Protein AF-A0A820QME3-F1 (afdb_monomer_lite)

Radius of gyration: 19.3 Å; chains: 1; bounding box: 37×23×60 Å

pLDDT: mean 77.23, std 12.03, range [51.66, 91.69]

Secondary structure (DSSP, 8-state):
-HHHHHHHH---TT---HHHHHHHHHHHHHTTS--EEE-TTSS-EEEHHHHHHHHHHHHHHTTT---HHHHHHHHT--GGGT-

Foldseek 3Di:
DVVVVVVVVPPPPPPDDPVNVVVVVVVCVVVVVADWAAFPVNPDTHGPVRLVVLLVVVCVVVVNDDDLVVSCVVVSGDSVSVD

Sequence (83 aa):
RADFLNLQLTETANKLSERNCVELIGLLVKEGLLNVIYTTDGKDIITEQRLIREILDEIYANGGRINIVDLAQHLRIDLTYIE

Organism: NCBI:txid433720

Structure (mmCIF, N/CA/C/O backbone):
data_AF-A0A820QME3-F1
#
_entry.id   AF-A0A820QME3-F1
#
loop_
_atom_site.group_PDB
_atom_site.id
_atom_site.type_symbol
_atom_site.label_atom_id
_atom_site.label_alt_id
_atom_site.label_comp_id
_atom_site.label_asym_id
_atom_site.label_entity_id
_atom_site.label_seq_id
_atom_site.pdbx_PDB_ins_code
_atom_site.Cartn_x
_atom_site.Cartn_y
_atom_site.Cartn_z
_atom_site.occupancy
_atom_site.B_iso_or_equiv
_atom_site.auth_seq_id
_atom_site.auth_comp_id
_atom_site.auth_asym_id
_atom_site.auth_atom_id
_atom_site.pdbx_PDB_model_num
ATOM 1 N N . ARG A 1 1 ? 8.869 7.664 45.471 1.00 53.47 1 ARG A N 1
ATOM 2 C CA . ARG A 1 1 ? 8.618 6.250 45.061 1.00 53.47 1 ARG A CA 1
ATOM 3 C C . ARG A 1 1 ? 7.144 5.980 44.734 1.00 53.47 1 ARG A C 1
ATOM 5 O O . ARG A 1 1 ? 6.908 5.020 44.019 1.00 53.47 1 ARG A O 1
ATOM 12 N N . ALA A 1 2 ? 6.183 6.793 45.197 1.00 59.03 2 ALA A N 1
ATOM 13 C CA . ALA A 1 2 ? 4.767 6.660 44.824 1.00 59.03 2 ALA A CA 1
ATOM 14 C C . ALA A 1 2 ? 4.462 7.241 43.426 1.00 59.03 2 ALA A C 1
ATOM 16 O O . ALA A 1 2 ? 3.696 6.663 42.664 1.00 59.03 2 ALA A O 1
ATOM 17 N N . ASP A 1 3 ? 5.142 8.322 43.046 1.00 56.22 3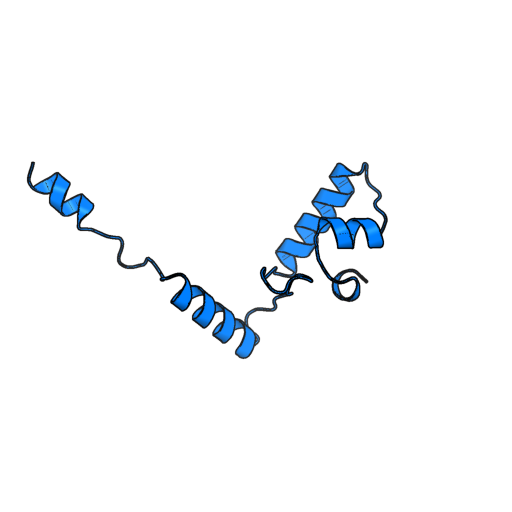 ASP A N 1
ATOM 18 C CA . ASP A 1 3 ? 4.884 9.045 41.790 1.00 56.22 3 ASP A CA 1
ATOM 19 C C . ASP A 1 3 ? 5.297 8.247 40.545 1.00 56.22 3 ASP A C 1
ATOM 21 O O . ASP A 1 3 ? 4.630 8.289 39.517 1.00 56.22 3 ASP A O 1
ATOM 25 N N . PHE A 1 4 ? 6.355 7.439 40.658 1.00 57.34 4 PHE A N 1
ATOM 26 C CA . PHE A 1 4 ? 6.823 6.561 39.580 1.00 57.34 4 PHE A CA 1
ATOM 27 C C . PHE A 1 4 ? 5.834 5.424 39.274 1.00 57.34 4 PHE A C 1
ATOM 29 O O . PHE A 1 4 ? 5.694 5.036 38.118 1.00 57.34 4 PHE A O 1
ATOM 36 N N . LEU A 1 5 ? 5.125 4.915 40.293 1.00 56.00 5 LEU A N 1
ATOM 37 C CA . LEU A 1 5 ? 4.065 3.920 40.097 1.00 56.00 5 LEU A CA 1
ATOM 38 C C . LEU A 1 5 ? 2.838 4.549 39.424 1.00 56.00 5 LEU A C 1
ATOM 40 O O . LEU A 1 5 ? 2.267 3.951 38.519 1.00 56.00 5 LEU A O 1
ATOM 44 N N . ASN A 1 6 ? 2.465 5.770 39.818 1.00 58.41 6 ASN A N 1
ATOM 45 C CA . ASN A 1 6 ? 1.345 6.488 39.201 1.00 58.41 6 ASN A CA 1
ATOM 46 C C . ASN A 1 6 ? 1.603 6.814 37.721 1.00 58.41 6 ASN A C 1
ATOM 48 O O . ASN A 1 6 ? 0.683 6.749 36.908 1.00 58.41 6 ASN A O 1
ATOM 52 N N . LEU A 1 7 ? 2.855 7.098 37.348 1.00 55.25 7 LEU A N 1
ATOM 53 C CA . LEU A 1 7 ? 3.242 7.284 35.948 1.00 55.25 7 LEU A CA 1
ATOM 54 C C . LEU A 1 7 ? 3.176 5.981 35.133 1.00 55.25 7 LEU A C 1
ATOM 56 O O . LEU A 1 7 ? 2.785 6.030 33.972 1.00 55.25 7 LEU A O 1
ATOM 60 N N . GLN A 1 8 ? 3.486 4.818 35.723 1.00 58.22 8 GLN A N 1
ATOM 61 C CA . GLN A 1 8 ? 3.306 3.517 35.053 1.00 58.22 8 GLN A CA 1
ATOM 62 C C . GLN A 1 8 ? 1.835 3.103 34.916 1.00 58.22 8 GLN A C 1
ATOM 64 O O . GLN A 1 8 ? 1.491 2.408 33.966 1.00 58.22 8 GLN A O 1
ATOM 69 N N . LEU A 1 9 ? 0.973 3.535 35.839 1.00 54.88 9 LEU A N 1
ATOM 70 C CA . LEU A 1 9 ? -0.477 3.312 35.787 1.00 54.88 9 LEU A CA 1
ATOM 71 C C . LEU A 1 9 ? -1.203 4.302 34.867 1.00 54.88 9 LEU A C 1
ATOM 73 O O . LEU A 1 9 ? -2.380 4.116 34.566 1.00 54.88 9 LEU A O 1
ATOM 77 N N . THR A 1 10 ? -0.509 5.340 34.394 1.00 51.66 10 THR A N 1
ATOM 78 C CA . THR A 1 10 ? -1.000 6.216 33.328 1.00 51.66 10 THR A CA 1
ATOM 79 C C . THR A 1 10 ? -0.774 5.504 31.995 1.00 51.66 10 THR A C 1
ATOM 81 O O . THR A 1 10 ? 0.002 5.936 31.145 1.00 51.66 10 THR A O 1
ATOM 84 N N . GLU A 1 11 ? -1.422 4.353 31.816 1.00 52.12 11 GLU A N 1
ATOM 85 C CA . GLU A 1 11 ? -1.551 3.758 30.496 1.00 52.12 11 GLU A CA 1
ATOM 86 C C . GLU A 1 11 ? -2.348 4.740 29.639 1.00 52.12 11 GLU A C 1
ATOM 88 O O . GLU A 1 11 ? -3.513 5.041 29.890 1.00 52.12 11 GLU A O 1
ATOM 93 N N . THR A 1 12 ? -1.652 5.310 28.659 1.00 54.28 12 THR A N 1
ATOM 94 C CA . THR A 1 12 ? -2.159 6.234 27.647 1.00 54.28 12 THR A CA 1
ATOM 95 C C . THR A 1 12 ? -3.565 5.837 27.199 1.00 54.28 12 THR A C 1
ATOM 97 O O . THR A 1 12 ? -3.727 4.810 26.538 1.00 54.28 12 THR A O 1
ATOM 100 N N . ALA A 1 13 ? -4.557 6.679 27.504 1.00 51.97 13 ALA A N 1
ATOM 101 C CA . ALA A 1 13 ? -5.990 6.499 27.236 1.00 51.97 13 ALA A CA 1
ATOM 102 C C . ALA A 1 13 ? -6.379 6.326 25.746 1.00 51.97 13 ALA A C 1
ATOM 104 O O . ALA A 1 13 ? -7.557 6.276 25.415 1.00 51.97 13 ALA A O 1
ATOM 105 N N . ASN A 1 14 ? -5.396 6.207 24.850 1.00 52.78 14 ASN A N 1
ATOM 106 C CA . ASN A 1 14 ? -5.549 6.166 23.399 1.00 52.78 14 ASN A CA 1
ATOM 107 C C . ASN A 1 14 ? -4.832 4.963 22.756 1.00 52.78 14 ASN A C 1
ATOM 109 O O . ASN A 1 14 ? -4.476 5.019 21.580 1.00 52.78 14 ASN A O 1
ATOM 113 N N . LYS A 1 15 ? -4.578 3.871 23.489 1.00 57.75 15 LYS A N 1
ATOM 114 C CA . LYS A 1 15 ? -4.186 2.609 22.841 1.00 57.75 15 LYS A CA 1
ATOM 115 C C . LYS A 1 15 ? -5.432 1.938 22.276 1.00 57.75 15 LYS A C 1
ATOM 117 O O . LYS A 1 15 ? -6.136 1.214 22.975 1.00 57.75 15 LYS A O 1
ATOM 122 N N . LEU A 1 16 ? -5.702 2.185 20.998 1.00 59.94 16 LEU A N 1
ATOM 123 C CA . LEU A 1 16 ? -6.620 1.341 20.245 1.00 59.94 16 LEU A CA 1
ATOM 124 C C . LEU A 1 16 ? -6.082 -0.092 20.291 1.00 59.94 16 LEU A C 1
ATOM 126 O O . LEU A 1 16 ? -4.925 -0.349 19.959 1.00 59.94 16 LEU A O 1
ATOM 130 N N . SER A 1 17 ? -6.915 -1.021 20.753 1.00 73.06 17 SER A N 1
ATOM 131 C CA . SER A 1 17 ? -6.612 -2.445 20.629 1.00 73.06 17 SER A CA 1
ATOM 132 C C . SER A 1 17 ? -6.550 -2.805 19.146 1.00 73.06 17 SER A C 1
ATOM 134 O O . SER A 1 17 ? -7.293 -2.230 18.353 1.00 73.06 17 SER A O 1
ATOM 136 N N . GLU A 1 18 ? -5.718 -3.774 18.766 1.00 72.38 18 GLU A N 1
ATOM 137 C CA . GLU A 1 18 ? -5.563 -4.205 17.366 1.00 72.38 18 GLU A CA 1
ATOM 138 C C . GLU A 1 18 ? -6.921 -4.492 16.701 1.00 72.38 18 GLU A C 1
ATOM 140 O O . GLU A 1 18 ? -7.199 -4.018 15.603 1.00 72.38 18 GLU A O 1
ATOM 145 N N . ARG A 1 19 ? -7.835 -5.134 17.440 1.00 74.75 19 ARG A N 1
ATOM 146 C CA . ARG A 1 19 ? -9.216 -5.383 17.008 1.00 74.75 19 ARG A CA 1
ATOM 147 C C . ARG A 1 19 ? -9.991 -4.092 16.699 1.00 74.75 19 ARG A C 1
ATOM 149 O O . ARG A 1 19 ? -10.661 -4.021 15.680 1.00 74.75 19 ARG A O 1
ATOM 156 N N . ASN A 1 20 ? -9.878 -3.059 17.534 1.00 77.44 20 ASN A N 1
ATOM 157 C CA . ASN A 1 20 ? -10.533 -1.768 17.300 1.00 77.44 20 ASN A CA 1
ATOM 158 C C . ASN A 1 20 ? -9.918 -1.019 16.109 1.00 77.44 20 ASN A C 1
ATOM 160 O O . ASN A 1 20 ? -10.648 -0.341 15.393 1.00 77.44 20 ASN A O 1
ATOM 164 N N . CYS A 1 21 ? -8.606 -1.147 15.880 1.00 79.38 21 CYS A N 1
ATOM 165 C CA . CYS A 1 21 ? -7.959 -0.605 14.683 1.00 79.38 21 CYS A CA 1
ATOM 166 C C . CYS A 1 21 ? -8.498 -1.266 13.411 1.00 79.38 21 CYS A C 1
ATOM 168 O O . CYS A 1 21 ? -8.839 -0.561 12.467 1.00 79.38 21 CYS A O 1
ATOM 170 N N . VAL A 1 22 ? -8.612 -2.598 13.399 1.00 78.19 22 VAL A N 1
ATOM 171 C CA . VAL A 1 22 ? -9.150 -3.346 12.252 1.00 78.19 22 VAL A CA 1
ATOM 172 C C . VAL A 1 22 ? -10.594 -2.933 11.959 1.00 78.19 22 VAL A C 1
ATOM 174 O O . VAL A 1 22 ? -10.915 -2.633 10.813 1.00 78.19 22 VAL A O 1
ATOM 177 N N . GLU A 1 23 ? -11.439 -2.827 12.987 1.00 82.62 23 GLU A N 1
ATOM 178 C CA . GLU A 1 23 ? -12.836 -2.399 12.829 1.00 82.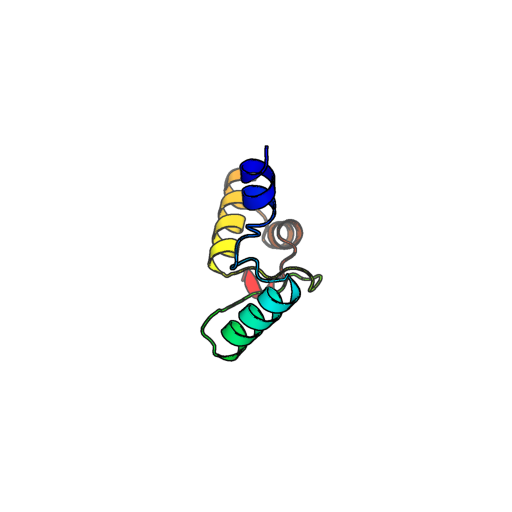62 23 GLU A CA 1
ATOM 179 C C . GLU A 1 23 ? -12.948 -0.956 12.311 1.00 82.62 23 GLU A C 1
ATOM 181 O O . GLU A 1 23 ? -13.756 -0.675 11.428 1.00 82.62 23 GLU A O 1
ATOM 186 N N . LEU A 1 24 ? -12.119 -0.035 12.817 1.00 84.19 24 LEU A N 1
ATOM 187 C CA . LEU A 1 24 ? -12.090 1.354 12.347 1.00 84.19 24 LEU A CA 1
ATOM 188 C C . LEU A 1 24 ? -11.641 1.455 10.888 1.00 84.19 24 LEU A C 1
ATOM 190 O O . LEU A 1 24 ? -12.269 2.171 10.111 1.00 84.19 24 LEU A O 1
ATOM 194 N N . ILE A 1 25 ? -10.586 0.731 10.505 1.00 82.00 25 ILE A N 1
ATOM 195 C CA . ILE A 1 25 ? -10.125 0.672 9.113 1.00 82.00 25 ILE A CA 1
ATOM 196 C C . ILE A 1 25 ? -11.230 0.086 8.231 1.00 82.00 25 ILE A C 1
ATOM 198 O O . ILE A 1 25 ? -11.564 0.681 7.211 1.00 82.00 25 ILE A O 1
ATOM 202 N N . GLY A 1 26 ? -11.856 -1.018 8.648 1.00 81.56 26 GLY A N 1
ATOM 203 C CA . GLY A 1 26 ? -12.977 -1.624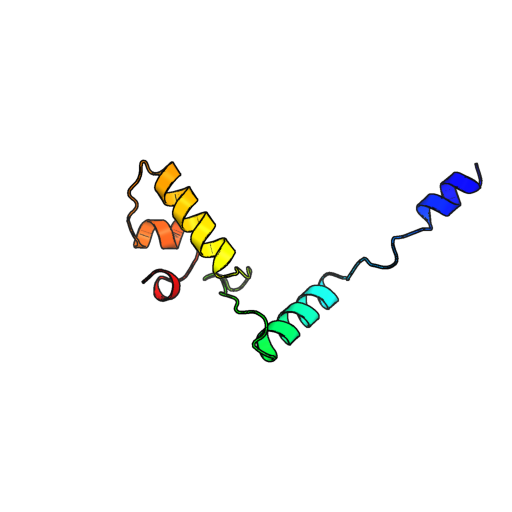 7.929 1.00 81.56 26 GLY A CA 1
ATOM 204 C C . GLY A 1 26 ? -14.152 -0.663 7.741 1.00 81.56 26 GLY A C 1
ATOM 205 O O . GLY A 1 26 ? -14.733 -0.607 6.658 1.00 81.56 26 GLY A O 1
ATOM 206 N N . LEU A 1 27 ? -14.470 0.147 8.755 1.00 86.19 27 LEU A N 1
ATOM 207 C CA . LEU A 1 27 ? -15.515 1.165 8.663 1.00 86.19 27 LEU A CA 1
ATOM 208 C C . LEU A 1 27 ? -15.141 2.281 7.676 1.00 86.19 27 LEU A C 1
ATOM 210 O O . LEU A 1 27 ? -15.965 2.658 6.850 1.00 86.19 27 LEU A O 1
ATOM 214 N N . LEU A 1 28 ? -13.901 2.774 7.711 1.00 84.62 28 LEU A N 1
ATOM 215 C CA . LEU A 1 28 ? -13.419 3.801 6.778 1.00 84.62 28 LEU A CA 1
ATOM 216 C C . LEU A 1 28 ? -13.430 3.315 5.324 1.00 84.62 28 LEU A C 1
ATOM 218 O O . LEU A 1 28 ? -13.787 4.077 4.427 1.00 84.62 28 LEU A O 1
ATOM 222 N N . VAL A 1 29 ? -13.076 2.048 5.098 1.00 84.38 29 VAL A N 1
ATOM 223 C CA . VAL A 1 29 ? -13.141 1.411 3.776 1.00 84.38 29 VAL A CA 1
ATOM 224 C C . VAL A 1 29 ? -14.590 1.268 3.318 1.00 84.38 29 VAL A C 1
ATOM 226 O O . VAL A 1 29 ? -14.918 1.620 2.188 1.00 84.38 29 VAL A O 1
ATOM 229 N N . LYS A 1 30 ? -15.484 0.816 4.206 1.00 84.75 30 LYS A N 1
ATOM 230 C CA . LYS A 1 30 ? -16.915 0.664 3.907 1.00 84.75 30 LYS A CA 1
ATOM 231 C C . LYS A 1 30 ? -17.586 1.989 3.538 1.00 84.75 30 LYS A C 1
ATOM 233 O O . LYS A 1 30 ? -18.416 2.014 2.635 1.00 84.75 30 LYS A O 1
ATOM 238 N N . GLU A 1 31 ? -17.223 3.072 4.218 1.00 88.25 31 GLU A N 1
ATOM 239 C CA . GLU A 1 31 ? -17.736 4.421 3.947 1.00 88.25 31 GLU A CA 1
ATOM 240 C C . GLU A 1 31 ? -17.058 5.082 2.727 1.00 88.25 31 GLU A C 1
ATOM 242 O O . GLU A 1 31 ? -17.389 6.213 2.376 1.00 88.25 31 GLU A O 1
ATOM 247 N N . GLY A 1 32 ? -16.103 4.406 2.071 1.00 81.44 32 GLY A N 1
ATOM 248 C CA . GLY A 1 32 ? -15.381 4.926 0.903 1.00 81.44 32 GLY A CA 1
ATOM 249 C C . GLY A 1 32 ? -14.399 6.057 1.226 1.00 81.44 32 GLY A C 1
ATOM 250 O O . GLY A 1 32 ? -13.942 6.757 0.326 1.00 81.44 32 GLY A O 1
ATOM 251 N N . LEU A 1 33 ? -14.071 6.250 2.505 1.00 82.75 33 LEU A N 1
ATOM 252 C CA . LEU A 1 33 ? -13.141 7.279 2.980 1.00 82.75 33 LEU A CA 1
ATOM 253 C C . LEU A 1 33 ? -11.678 6.822 2.914 1.00 82.75 33 LEU A C 1
ATOM 255 O O . LEU A 1 33 ? -10.771 7.649 3.005 1.00 82.75 33 LEU A O 1
ATOM 259 N N . LEU A 1 34 ? -11.445 5.515 2.775 1.00 80.62 34 LEU A N 1
ATOM 260 C CA . LEU A 1 34 ? -10.121 4.916 2.672 1.00 80.62 34 LEU A CA 1
ATOM 261 C C . LEU A 1 34 ? -10.124 3.831 1.592 1.00 80.62 34 LEU A C 1
ATOM 263 O O . LEU A 1 34 ? -10.821 2.830 1.731 1.00 80.62 34 LEU A O 1
ATOM 267 N N . ASN A 1 35 ? -9.319 4.006 0.543 1.00 78.19 35 ASN A N 1
ATOM 268 C CA . ASN A 1 35 ? -9.118 2.964 -0.459 1.00 78.19 35 ASN A CA 1
ATOM 269 C C . ASN A 1 35 ? -7.908 2.109 -0.075 1.00 78.19 35 ASN A C 1
ATOM 271 O O . ASN A 1 35 ? -6.806 2.628 0.142 1.00 78.19 35 ASN A O 1
ATOM 275 N N . VAL A 1 36 ? -8.129 0.804 0.050 1.00 80.31 36 VAL A N 1
ATOM 276 C CA . VAL A 1 36 ? -7.096 -0.151 0.444 1.00 80.31 36 VAL A CA 1
ATOM 277 C C . VAL A 1 36 ? -7.022 -1.312 -0.531 1.00 80.31 36 VAL A C 1
ATOM 279 O O . VAL A 1 36 ? -8.026 -1.772 -1.067 1.00 80.31 36 VAL A O 1
ATOM 282 N N . ILE A 1 37 ? -5.804 -1.785 -0.730 1.00 81.00 37 ILE A N 1
ATOM 283 C CA . ILE A 1 37 ? -5.452 -2.926 -1.555 1.00 81.00 37 ILE A CA 1
ATOM 284 C C . ILE A 1 37 ? -5.042 -4.042 -0.598 1.00 81.00 37 ILE A C 1
ATOM 286 O O . ILE A 1 37 ? -4.299 -3.813 0.358 1.00 81.00 37 ILE A O 1
ATOM 290 N N . TYR A 1 38 ? -5.540 -5.247 -0.837 1.00 80.31 38 TYR A N 1
ATOM 291 C CA . TYR A 1 38 ? -5.136 -6.421 -0.074 1.00 80.31 38 TYR A CA 1
ATOM 292 C C . TYR A 1 38 ? -3.979 -7.108 -0.791 1.00 80.31 38 TYR A C 1
ATOM 294 O O . TYR A 1 38 ? -3.986 -7.230 -2.018 1.00 80.31 38 TYR A O 1
ATOM 302 N N . THR A 1 39 ? -2.978 -7.556 -0.036 1.00 78.62 39 THR A N 1
ATOM 303 C CA . THR A 1 39 ? -1.917 -8.394 -0.605 1.00 78.62 39 THR A CA 1
ATOM 304 C C . THR A 1 39 ? -2.479 -9.741 -1.061 1.00 78.62 39 THR A C 1
ATOM 306 O O . THR A 1 39 ? -3.536 -10.180 -0.611 1.00 78.62 39 THR A O 1
ATOM 309 N N . THR A 1 40 ? -1.753 -10.426 -1.944 1.00 74.19 40 THR A N 1
ATOM 310 C CA . THR A 1 40 ? -2.130 -11.745 -2.505 1.00 74.19 40 THR A CA 1
ATOM 311 C C . THR A 1 40 ? -2.375 -12.828 -1.445 1.00 74.19 40 THR A C 1
ATOM 313 O O . THR A 1 40 ? -3.110 -13.780 -1.688 1.00 74.19 40 THR A O 1
ATOM 316 N N . ASP A 1 41 ? -1.799 -12.672 -0.251 1.00 71.25 41 ASP A N 1
ATOM 317 C CA . ASP A 1 41 ? -1.990 -13.563 0.902 1.00 71.25 41 ASP A CA 1
ATOM 318 C C . ASP A 1 41 ? -3.173 -13.133 1.803 1.00 71.25 41 ASP A C 1
ATO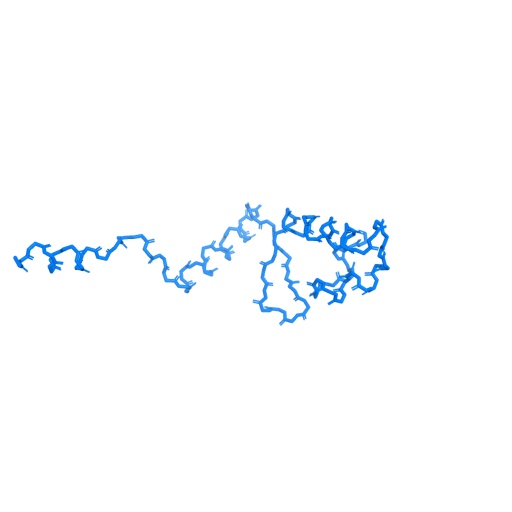M 320 O O . ASP A 1 41 ? -3.529 -13.832 2.749 1.00 71.25 41 ASP A O 1
ATOM 324 N N . GLY A 1 42 ? -3.792 -11.976 1.531 1.00 68.19 42 GLY A N 1
ATOM 325 C CA . GLY A 1 42 ? -4.935 -11.419 2.264 1.00 68.19 42 GLY A CA 1
ATOM 326 C C . GLY A 1 42 ? -4.623 -10.946 3.687 1.00 68.19 42 GLY A C 1
ATOM 327 O O . GLY A 1 42 ? -5.532 -10.534 4.407 1.00 68.19 42 GLY A O 1
ATOM 328 N N . LYS A 1 43 ? -3.356 -11.023 4.111 1.00 70.19 43 LYS A N 1
ATOM 329 C CA . LYS A 1 43 ? -2.924 -10.700 5.478 1.00 70.19 43 LYS A CA 1
ATOM 330 C C . LYS A 1 43 ? -2.578 -9.235 5.682 1.00 70.19 43 LYS A C 1
ATOM 332 O O . LYS A 1 43 ? -2.726 -8.740 6.796 1.00 70.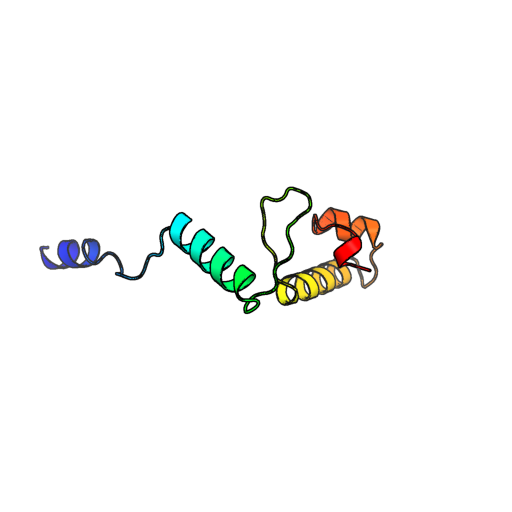19 43 LYS A O 1
ATOM 337 N N . ASP A 1 44 ? -2.152 -8.551 4.628 1.00 74.06 44 ASP A N 1
ATOM 338 C CA . ASP A 1 44 ? -1.698 -7.170 4.713 1.00 74.06 44 ASP A CA 1
ATOM 339 C C . ASP A 1 44 ? -2.604 -6.250 3.901 1.00 74.06 44 ASP A C 1
ATOM 341 O O . ASP A 1 44 ? -3.117 -6.602 2.835 1.00 74.06 44 ASP A O 1
ATOM 345 N N . ILE A 1 45 ? -2.781 -5.047 4.439 1.00 77.25 45 ILE A N 1
ATOM 346 C CA . ILE A 1 45 ? -3.583 -3.983 3.854 1.00 77.25 45 ILE A CA 1
ATOM 347 C C . ILE A 1 45 ? -2.623 -2.859 3.483 1.00 77.25 45 ILE A C 1
ATOM 349 O O . ILE A 1 45 ? -1.963 -2.288 4.354 1.00 77.25 45 ILE A O 1
ATOM 353 N N . ILE A 1 46 ? -2.543 -2.536 2.196 1.00 82.62 46 ILE A N 1
ATOM 354 C CA . ILE A 1 46 ? -1.690 -1.473 1.671 1.00 82.62 46 ILE A CA 1
ATOM 355 C C . ILE A 1 46 ? -2.553 -0.364 1.071 1.00 82.62 46 ILE A C 1
ATOM 357 O O . ILE A 1 46 ? -3.579 -0.611 0.446 1.00 82.62 46 ILE A O 1
ATOM 361 N N . THR A 1 47 ? -2.167 0.890 1.281 1.00 85.00 47 THR A N 1
ATOM 362 C CA . THR A 1 47 ? -2.815 2.032 0.625 1.00 85.00 47 THR A CA 1
ATOM 363 C C . THR A 1 47 ? -2.170 2.287 -0.733 1.00 85.00 47 THR A C 1
ATOM 365 O O . THR A 1 47 ? -0.979 2.029 -0.907 1.00 85.00 47 THR A O 1
ATOM 368 N N . GLU A 1 48 ? -2.905 2.872 -1.682 1.00 81.44 48 GLU A N 1
ATOM 369 C CA . GLU A 1 48 ? -2.345 3.257 -2.993 1.00 81.44 48 GLU A CA 1
ATOM 370 C C . GLU A 1 48 ? -1.098 4.139 -2.858 1.00 81.44 48 GLU A C 1
ATOM 372 O O . GLU A 1 48 ? -0.105 3.947 -3.555 1.00 81.44 48 GLU A O 1
ATOM 377 N N . GLN A 1 49 ? -1.102 5.075 -1.905 1.00 83.69 49 GLN A N 1
ATOM 378 C CA . GLN A 1 49 ? 0.051 5.945 -1.677 1.00 83.69 49 GLN A CA 1
ATOM 379 C C . GLN A 1 49 ? 1.288 5.171 -1.213 1.00 83.69 49 GLN A C 1
ATOM 381 O O . GLN A 1 49 ? 2.407 5.498 -1.615 1.00 83.69 49 GLN A O 1
ATOM 386 N N . ARG A 1 50 ? 1.100 4.145 -0.370 1.00 85.38 50 ARG A N 1
ATOM 387 C CA . ARG A 1 50 ? 2.194 3.263 0.039 1.00 85.38 50 ARG A CA 1
ATOM 388 C C . ARG A 1 50 ? 2.656 2.412 -1.139 1.00 85.38 50 ARG A C 1
ATOM 390 O O . ARG A 1 50 ? 3.859 2.330 -1.345 1.00 85.38 50 ARG A O 1
ATOM 397 N N . LEU A 1 51 ? 1.731 1.866 -1.928 1.00 86.44 51 LEU A N 1
ATOM 398 C CA . LEU A 1 51 ? 2.044 1.066 -3.110 1.00 86.44 51 LEU A CA 1
ATOM 399 C C . LEU A 1 51 ? 2.927 1.830 -4.103 1.00 86.44 51 LEU A C 1
ATOM 401 O O . LEU A 1 51 ? 3.990 1.344 -4.470 1.00 86.44 51 LEU A O 1
ATOM 405 N N . ILE A 1 52 ? 2.552 3.060 -4.466 1.00 86.31 52 ILE A N 1
ATOM 406 C CA . ILE A 1 52 ? 3.345 3.906 -5.374 1.00 86.31 52 ILE A CA 1
ATOM 407 C C . ILE A 1 52 ? 4.766 4.101 -4.838 1.00 86.31 52 ILE A C 1
ATOM 409 O O . ILE A 1 52 ? 5.735 4.061 -5.595 1.00 86.31 52 ILE A O 1
ATOM 413 N N . ARG A 1 53 ? 4.902 4.309 -3.526 1.00 90.06 53 ARG A N 1
ATOM 414 C CA . ARG A 1 53 ? 6.209 4.507 -2.905 1.00 90.06 53 ARG A CA 1
ATOM 415 C C . ARG A 1 53 ? 7.072 3.252 -2.957 1.00 90.06 53 ARG A C 1
ATOM 417 O O . ARG A 1 53 ? 8.240 3.379 -3.299 1.00 90.06 53 ARG A O 1
ATOM 424 N N . GLU A 1 54 ? 6.509 2.085 -2.661 1.00 88.69 54 GLU A N 1
ATOM 425 C CA . GLU A 1 54 ? 7.247 0.821 -2.746 1.00 88.69 54 GLU A CA 1
ATOM 426 C C . GLU A 1 54 ? 7.627 0.498 -4.196 1.00 88.69 54 GLU A C 1
ATOM 428 O O . GLU A 1 54 ? 8.755 0.098 -4.443 1.00 88.69 54 GLU A O 1
ATOM 433 N N . ILE A 1 55 ? 6.743 0.757 -5.171 1.00 87.94 55 ILE A N 1
ATOM 434 C CA . ILE A 1 55 ? 7.058 0.585 -6.599 1.00 87.94 55 ILE A CA 1
ATOM 435 C C . ILE A 1 55 ? 8.265 1.438 -6.992 1.00 87.94 55 ILE A C 1
ATOM 437 O O . ILE A 1 55 ? 9.184 0.950 -7.647 1.00 87.94 55 ILE A O 1
ATOM 441 N N . LEU A 1 56 ? 8.274 2.713 -6.595 1.00 90.00 56 LEU A N 1
ATOM 442 C CA . LEU A 1 56 ? 9.402 3.598 -6.869 1.00 90.00 56 LEU A CA 1
ATOM 443 C C . LEU A 1 56 ? 10.678 3.084 -6.203 1.00 90.00 56 LEU A C 1
ATOM 445 O O . LEU A 1 56 ? 11.708 3.024 -6.869 1.00 90.00 56 LEU A O 1
ATOM 449 N N . ASP A 1 57 ? 10.611 2.704 -4.927 1.00 90.94 57 ASP A N 1
ATOM 450 C CA . ASP A 1 57 ? 11.759 2.184 -4.180 1.00 90.94 57 ASP A CA 1
ATOM 451 C C . ASP A 1 57 ? 12.350 0.940 -4.860 1.00 90.94 57 ASP A C 1
ATOM 453 O O . ASP A 1 57 ? 13.551 0.895 -5.122 1.00 90.94 57 ASP A O 1
ATOM 457 N N . GLU A 1 58 ? 11.497 0.006 -5.287 1.00 89.75 58 GLU A N 1
ATOM 458 C CA . GLU A 1 58 ? 11.903 -1.217 -5.980 1.00 89.75 58 GLU A CA 1
ATOM 459 C C . GLU A 1 58 ? 12.529 -0.919 -7.353 1.00 89.75 58 GLU A C 1
ATOM 461 O O . GLU A 1 58 ? 13.540 -1.513 -7.736 1.00 89.75 58 GLU A O 1
ATOM 466 N N . ILE A 1 59 ? 11.983 0.054 -8.095 1.00 89.38 59 ILE A N 1
ATOM 467 C CA . ILE A 1 59 ? 12.566 0.532 -9.357 1.00 89.38 59 ILE A CA 1
ATOM 468 C C . ILE A 1 59 ? 13.953 1.133 -9.109 1.00 89.38 59 ILE A C 1
ATOM 470 O O . ILE A 1 59 ? 14.890 0.836 -9.855 1.00 89.38 59 ILE A O 1
ATOM 474 N N . TYR A 1 60 ? 14.107 1.971 -8.081 1.00 91.69 60 TYR A N 1
ATOM 475 C CA . TYR A 1 60 ? 15.394 2.574 -7.734 1.00 91.69 60 TYR A CA 1
ATOM 476 C C . TYR A 1 60 ? 16.411 1.514 -7.294 1.00 91.69 60 TYR A C 1
ATOM 478 O O . TYR A 1 60 ? 17.553 1.547 -7.760 1.00 91.69 60 TYR A O 1
ATOM 486 N N . ALA A 1 61 ? 15.997 0.550 -6.469 1.00 90.69 61 ALA A N 1
ATOM 487 C CA . ALA A 1 61 ? 16.833 -0.550 -5.999 1.00 90.69 61 ALA A CA 1
ATOM 488 C C . ALA A 1 61 ? 17.323 -1.447 -7.149 1.00 90.69 61 ALA A C 1
ATOM 490 O O . ALA A 1 61 ? 18.475 -1.880 -7.148 1.00 90.69 61 ALA A O 1
ATOM 491 N N . ASN A 1 62 ? 16.493 -1.655 -8.178 1.00 88.94 62 ASN A N 1
ATOM 492 C CA . ASN A 1 62 ? 16.815 -2.473 -9.353 1.00 88.94 62 ASN A CA 1
ATOM 493 C C . ASN A 1 62 ? 17.511 -1.697 -10.492 1.00 88.94 62 ASN A C 1
ATOM 495 O O . ASN A 1 62 ? 17.577 -2.160 -11.631 1.00 88.94 62 ASN A O 1
ATOM 499 N N . GLY A 1 63 ? 18.059 -0.508 -10.220 1.00 87.62 63 GLY A N 1
ATOM 500 C CA . GLY A 1 63 ? 18.829 0.253 -11.212 1.00 87.62 63 GLY A CA 1
ATOM 501 C C . GLY A 1 63 ? 17.968 0.960 -12.265 1.00 87.62 63 GLY A C 1
ATOM 502 O O . GLY A 1 63 ? 18.425 1.221 -13.379 1.00 87.62 63 GLY A O 1
ATOM 503 N N . GLY A 1 64 ? 16.721 1.284 -11.918 1.00 87.06 64 GLY A N 1
ATOM 504 C CA . GLY A 1 64 ? 15.797 2.088 -12.718 1.00 87.06 64 GLY A CA 1
ATOM 505 C C . GLY A 1 64 ? 14.850 1.291 -13.614 1.00 87.06 64 GLY A C 1
ATOM 506 O O . GLY A 1 64 ? 14.041 1.898 -14.317 1.00 87.06 64 GLY A O 1
ATOM 507 N N . ARG A 1 65 ? 14.937 -0.046 -13.631 1.00 88.56 65 ARG A N 1
ATOM 508 C CA . ARG A 1 65 ? 14.047 -0.921 -14.410 1.00 88.56 65 ARG A CA 1
ATOM 509 C C . ARG A 1 65 ? 13.804 -2.227 -13.666 1.00 88.56 65 ARG A C 1
ATOM 511 O O . ARG A 1 65 ? 14.751 -2.874 -13.243 1.00 88.56 65 ARG A O 1
ATOM 518 N N . ILE A 1 66 ? 12.547 -2.642 -13.596 1.00 90.19 66 ILE A N 1
ATOM 519 C CA . ILE A 1 66 ? 12.132 -3.929 -13.036 1.00 90.19 66 ILE A CA 1
ATOM 520 C C . ILE A 1 66 ? 11.031 -4.525 -13.915 1.00 90.19 66 ILE A C 1
ATOM 522 O O . ILE A 1 66 ? 10.271 -3.794 -14.553 1.00 90.19 66 ILE A O 1
ATOM 526 N N . ASN A 1 67 ? 10.977 -5.853 -14.008 1.00 89.00 67 ASN A N 1
ATOM 527 C CA . ASN A 1 67 ? 9.889 -6.536 -14.700 1.00 89.00 67 ASN A CA 1
ATOM 528 C C . ASN A 1 67 ? 8.616 -6.484 -13.840 1.00 89.00 67 ASN A C 1
ATOM 530 O O . ASN A 1 67 ? 8.690 -6.688 -12.635 1.00 89.00 67 ASN A O 1
ATOM 534 N N . ILE A 1 68 ? 7.452 -6.260 -14.451 1.00 85.38 68 ILE A N 1
ATOM 535 C CA . ILE A 1 68 ? 6.186 -6.120 -13.716 1.00 85.38 68 ILE A CA 1
ATOM 536 C C . ILE A 1 68 ? 5.801 -7.375 -12.914 1.00 85.38 68 ILE A C 1
ATOM 538 O O . ILE A 1 68 ? 5.264 -7.260 -11.818 1.00 85.38 68 ILE A O 1
ATOM 542 N N . VAL A 1 69 ? 6.140 -8.568 -13.412 1.00 86.38 69 VAL A N 1
ATOM 543 C CA . VAL A 1 69 ? 5.903 -9.845 -12.716 1.00 86.38 69 VAL A CA 1
ATOM 544 C C . VAL A 1 69 ? 6.810 -9.970 -11.495 1.00 86.38 69 VAL A C 1
ATOM 546 O O . VAL A 1 69 ? 6.383 -10.418 -10.435 1.00 86.38 69 VAL A O 1
ATOM 549 N N . ASP A 1 70 ? 8.057 -9.532 -11.639 1.00 87.12 70 ASP A N 1
ATOM 550 C CA . ASP A 1 70 ? 9.057 -9.564 -10.576 1.00 87.12 70 ASP A CA 1
ATOM 551 C C . ASP A 1 70 ? 8.739 -8.524 -9.485 1.00 87.12 70 ASP A C 1
ATOM 553 O O . ASP A 1 70 ? 8.803 -8.819 -8.294 1.00 87.12 70 ASP A O 1
ATOM 557 N N . LEU A 1 71 ? 8.266 -7.342 -9.891 1.00 87.56 71 LEU A N 1
ATOM 558 C CA . LEU A 1 71 ? 7.744 -6.299 -9.008 1.00 87.56 71 LEU A CA 1
ATOM 559 C C . LEU A 1 71 ? 6.521 -6.783 -8.213 1.00 87.56 71 LEU A C 1
ATOM 561 O O . LEU A 1 71 ? 6.479 -6.630 -6.995 1.00 87.56 71 LEU A O 1
ATOM 565 N N . ALA A 1 72 ? 5.549 -7.413 -8.879 1.00 85.25 72 ALA A N 1
ATOM 566 C CA . ALA A 1 72 ? 4.373 -7.995 -8.230 1.00 85.25 72 ALA A CA 1
ATOM 567 C C . ALA A 1 72 ? 4.757 -9.046 -7.178 1.00 85.25 72 ALA A C 1
ATOM 569 O O . ALA A 1 72 ? 4.201 -9.071 -6.078 1.00 85.25 72 ALA A O 1
ATOM 570 N N . GLN A 1 73 ? 5.751 -9.883 -7.490 1.00 85.19 73 GLN A N 1
ATOM 571 C CA . GLN A 1 73 ? 6.255 -10.904 -6.577 1.00 85.19 73 GLN A CA 1
ATOM 572 C C . GLN A 1 73 ? 6.975 -10.298 -5.364 1.00 85.19 73 GLN A C 1
ATOM 574 O O . GLN A 1 73 ? 6.741 -10.745 -4.239 1.00 85.19 73 GLN A O 1
ATOM 579 N N . HIS A 1 74 ? 7.819 -9.284 -5.573 1.00 84.69 74 HIS A N 1
ATOM 580 C CA . HIS A 1 74 ? 8.522 -8.588 -4.492 1.00 84.69 74 HIS A CA 1
ATOM 581 C C . HIS A 1 74 ? 7.553 -7.870 -3.550 1.00 84.69 74 HIS A C 1
ATOM 583 O O . HIS A 1 74 ? 7.635 -8.037 -2.332 1.00 84.69 74 HIS A O 1
ATOM 589 N N . LEU A 1 75 ? 6.566 -7.169 -4.112 1.00 84.44 75 LEU A N 1
ATOM 590 C CA . LEU A 1 75 ? 5.562 -6.439 -3.340 1.00 84.44 75 LEU A CA 1
ATOM 591 C C . LEU A 1 75 ? 4.450 -7.337 -2.782 1.00 84.44 75 LEU A C 1
ATOM 593 O O . LEU A 1 75 ? 3.677 -6.897 -1.933 1.00 84.44 75 LEU A O 1
ATOM 597 N N . ARG A 1 76 ? 4.368 -8.599 -3.230 1.00 84.56 76 ARG A N 1
ATOM 598 C CA . ARG A 1 76 ? 3.292 -9.560 -2.917 1.00 84.56 76 ARG A CA 1
ATOM 599 C C . ARG A 1 76 ? 1.895 -9.031 -3.246 1.00 84.56 76 ARG A C 1
ATOM 601 O O . ARG A 1 76 ? 0.918 -9.340 -2.554 1.00 84.56 76 ARG A O 1
ATOM 608 N N . ILE A 1 77 ? 1.796 -8.249 -4.311 1.00 82.50 77 ILE A N 1
ATOM 609 C CA . ILE A 1 77 ? 0.561 -7.605 -4.757 1.00 82.50 77 ILE A CA 1
ATOM 610 C C . ILE A 1 77 ? 0.154 -8.200 -6.096 1.00 82.50 77 ILE A C 1
ATOM 612 O O . ILE A 1 77 ? 0.995 -8.583 -6.904 1.00 82.50 77 ILE A O 1
ATOM 616 N N . ASP A 1 78 ? -1.154 -8.324 -6.293 1.00 81.50 78 ASP A N 1
ATOM 617 C CA . ASP A 1 78 ? -1.710 -8.888 -7.513 1.00 81.50 78 ASP A CA 1
ATOM 618 C C . ASP A 1 78 ? -1.430 -7.961 -8.705 1.00 81.50 78 ASP A C 1
ATOM 620 O O . ASP A 1 78 ? -1.470 -6.736 -8.566 1.00 81.50 78 ASP A O 1
ATOM 624 N N . LEU A 1 79 ? -1.168 -8.536 -9.882 1.00 79.06 79 LEU A N 1
ATOM 625 C CA . LEU A 1 79 ? -0.841 -7.771 -11.094 1.00 79.06 79 LEU A CA 1
ATOM 626 C C . LEU A 1 79 ? -1.941 -6.769 -11.459 1.00 79.06 79 LEU A C 1
ATOM 628 O O . LEU A 1 79 ? -1.643 -5.689 -11.956 1.00 79.06 79 LEU A O 1
ATOM 632 N N . THR A 1 80 ? -3.186 -7.085 -11.102 1.00 77.19 80 THR A N 1
ATOM 633 C CA . THR A 1 80 ? -4.362 -6.228 -11.296 1.00 77.19 80 THR A CA 1
ATOM 634 C C . THR A 1 80 ? -4.204 -4.822 -10.691 1.00 77.19 80 THR A C 1
ATOM 636 O O . THR A 1 80 ? -4.859 -3.886 -11.138 1.00 77.19 80 THR A O 1
ATOM 639 N N . TYR A 1 81 ? -3.350 -4.652 -9.674 1.00 73.69 81 TYR A N 1
ATOM 640 C CA . TYR A 1 81 ? -3.096 -3.358 -9.026 1.00 73.69 81 TYR A CA 1
ATOM 641 C C . T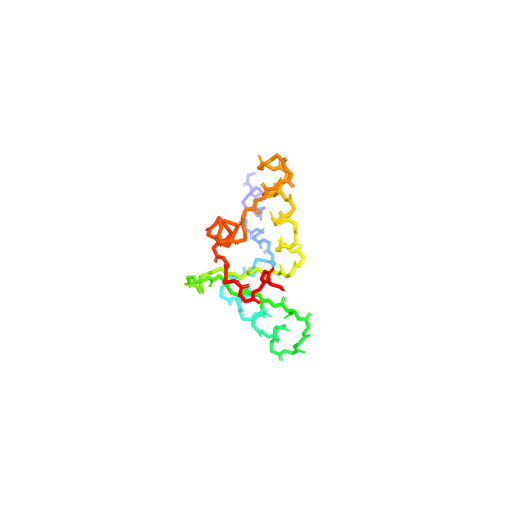YR A 1 81 ? -1.850 -2.627 -9.557 1.00 73.69 81 TYR A C 1
ATOM 643 O O . TYR A 1 81 ? -1.551 -1.530 -9.084 1.00 73.69 81 TYR A O 1
ATOM 651 N N . ILE A 1 82 ? -1.098 -3.241 -10.476 1.00 70.00 82 ILE A N 1
ATOM 652 C CA . ILE A 1 82 ? 0.186 -2.740 -11.000 1.00 70.00 82 ILE A CA 1
ATOM 653 C C . ILE A 1 82 ? 0.088 -2.397 -12.506 1.00 70.00 82 ILE A C 1
ATOM 655 O O . ILE A 1 82 ? 0.977 -1.723 -13.027 1.00 70.00 82 ILE A O 1
ATOM 659 N N . GLU A 1 83 ? -0.977 -2.827 -13.196 1.00 62.94 83 GLU A N 1
ATOM 660 C CA . GLU A 1 83 ? -1.273 -2.499 -14.608 1.00 62.94 83 GLU A CA 1
ATOM 661 C C . GLU A 1 83 ? -1.796 -1.072 -14.851 1.00 62.94 83 GLU A C 1
ATOM 663 O O . GLU A 1 83 ? -2.563 -0.541 -14.015 1.00 62.94 83 GLU A O 1
#

InterPro domains:
  IPR018611 E3 UFM1-protein ligase 1 [PTHR31057] (2-83)
  IPR056579 E3 UFM1-protein ligase 1-like, N-terminal [PF09743] (2-83)